Protein AF-A0A3C0HG00-F1 (afdb_monomer)

Sequence (64 aa):
MHSGPFGEFALILLVAALAGLLFARLRQPILIAYIVVGIALGPAGFGLVSAKDQIALLAQIGVA

pLDDT: mean 75.43, std 9.82, range [45.25, 87.75]

Mean predicted aligned error: 8.61 Å

Foldseek 3Di:
DDQPPVNLVVVLVVVLVVQLVVCVVVVHDSVVSCVVSCCCCPPVHPPSPPPPPVVVVVVVVVVD

Secondary structure (DSSP, 8-state):
----HHHHHHHHHHHHHHHHHHHHHTT--HHHHHHHHHHHHSTTTT-----HHHHHHHHHHHH-

Solvent-accessible surface area (backbone atoms only — not comparable to full-atom values): 3763 Å² total; per-residue (Å²): 135,86,71,52,77,65,53,57,50,52,51,52,51,50,52,50,52,52,50,45,52,51,32,53,73,68,70,45,63,66,69,57,38,54,50,53,50,49,43,45,44,24,75,85,45,72,41,75,60,74,63,63,67,66,49,51,56,53,50,55,63,72,74,103

Nearest PDB structures (foldseek):
  1rr7-assembly1_A  TM=5.321E-01  e=5.807E+00  Muvirus mu

Radius of gyration: 12.87 Å; Cα contacts (8 Å, |Δi|>4): 33; chains: 1; bounding box: 32×22×35 Å

Structure (mmCIF, N/CA/C/O backbone):
data_AF-A0A3C0HG00-F1
#
_entry.id   AF-A0A3C0HG00-F1
#
loop_
_atom_site.group_PDB
_atom_site.id
_atom_site.type_symbol
_atom_site.label_atom_id
_atom_site.label_alt_id
_atom_site.label_comp_id
_atom_site.label_asym_id
_atom_site.label_entity_id
_atom_site.l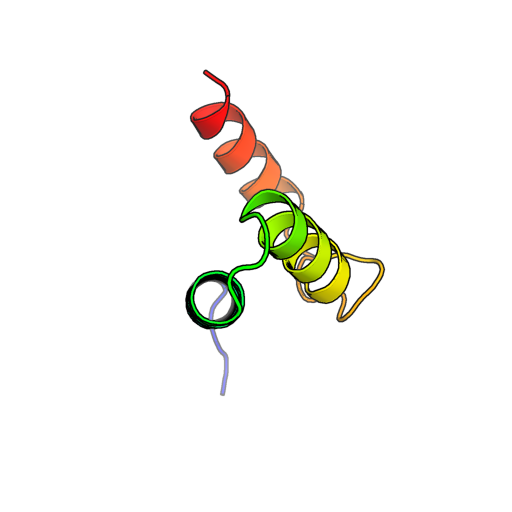abel_seq_id
_atom_site.pdbx_PDB_ins_code
_atom_site.Cartn_x
_atom_site.Cartn_y
_atom_site.Cartn_z
_atom_site.occupancy
_atom_site.B_iso_or_equiv
_atom_site.auth_seq_id
_atom_site.auth_comp_id
_atom_site.auth_asym_id
_atom_site.auth_atom_id
_atom_site.pdbx_PDB_model_num
ATOM 1 N N . MET A 1 1 ? 3.549 -4.791 -26.914 1.00 45.38 1 MET A N 1
ATOM 2 C CA . MET A 1 1 ? 3.358 -3.565 -26.111 1.00 45.38 1 MET A CA 1
ATOM 3 C C . MET A 1 1 ? 4.247 -3.712 -24.885 1.00 45.38 1 MET A C 1
ATOM 5 O O . MET A 1 1 ? 3.886 -4.447 -23.981 1.00 45.38 1 MET A O 1
ATOM 9 N N . HIS A 1 2 ? 5.467 -3.166 -24.925 1.00 45.25 2 HIS A N 1
ATOM 10 C CA . HIS A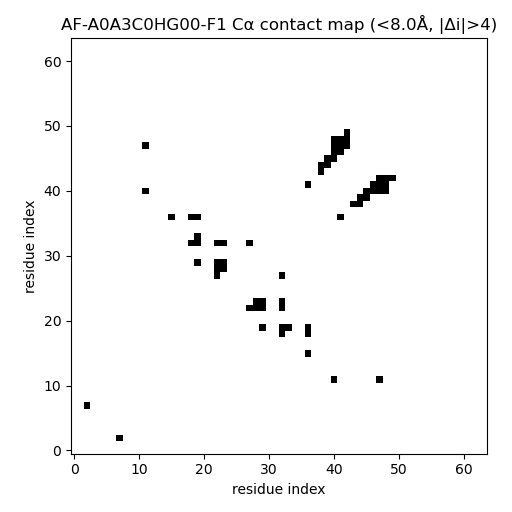 1 2 ? 6.435 -3.288 -23.829 1.00 45.25 2 HIS A CA 1
ATOM 11 C C . HIS A 1 2 ? 6.100 -2.242 -22.764 1.00 45.25 2 HIS A C 1
ATOM 13 O O . HIS A 1 2 ? 6.536 -1.096 -22.856 1.00 45.25 2 HIS A O 1
ATOM 19 N N . SER A 1 3 ? 5.266 -2.613 -21.796 1.00 55.06 3 SER A N 1
ATOM 20 C CA . SER A 1 3 ? 5.042 -1.807 -20.599 1.00 55.06 3 SER A CA 1
ATOM 21 C C . SER A 1 3 ? 6.363 -1.747 -19.833 1.00 55.06 3 SER A C 1
ATOM 23 O O . SER A 1 3 ? 6.811 -2.758 -19.305 1.00 55.06 3 SER A O 1
ATOM 25 N N . GLY A 1 4 ? 7.037 -0.596 -19.830 1.00 67.12 4 GLY A N 1
ATOM 26 C CA . GLY A 1 4 ? 8.227 -0.409 -19.000 1.00 67.12 4 GLY A CA 1
ATOM 27 C C . GLY A 1 4 ? 7.893 -0.593 -17.510 1.00 67.12 4 GLY A C 1
ATOM 28 O O . GLY A 1 4 ? 6.724 -0.468 -17.142 1.00 67.12 4 GLY A O 1
ATOM 29 N N . PRO A 1 5 ? 8.888 -0.833 -16.637 1.00 68.69 5 PRO A N 1
ATOM 30 C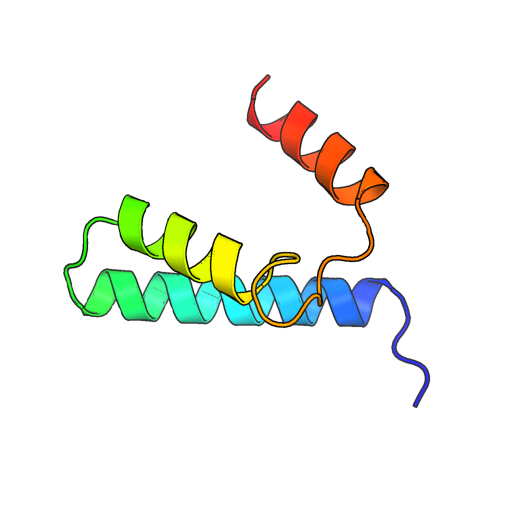 CA . PRO A 1 5 ? 8.684 -1.120 -15.208 1.00 68.69 5 PRO A CA 1
ATOM 31 C C . PRO A 1 5 ? 7.802 -0.094 -14.467 1.00 68.69 5 PRO A C 1
ATOM 33 O O . PRO A 1 5 ? 7.108 -0.431 -13.512 1.00 68.69 5 PRO A O 1
ATOM 36 N N . PHE A 1 6 ? 7.751 1.152 -14.944 1.00 75.56 6 PHE A N 1
ATOM 37 C CA . PHE A 1 6 ? 6.852 2.187 -14.425 1.00 75.56 6 PHE A CA 1
ATOM 38 C C . PHE A 1 6 ? 5.365 1.932 -14.708 1.00 75.56 6 PHE A C 1
ATOM 40 O O . PHE A 1 6 ? 4.521 2.297 -13.895 1.00 75.56 6 PHE A O 1
ATOM 47 N N . GLY A 1 7 ? 5.028 1.314 -15.842 1.00 81.38 7 GLY A N 1
ATOM 48 C CA . GLY A 1 7 ? 3.646 0.988 -16.201 1.00 81.38 7 GLY A CA 1
ATOM 49 C C . GLY A 1 7 ? 3.059 -0.096 -15.299 1.00 81.38 7 GLY A C 1
ATOM 50 O O . GLY A 1 7 ? 1.906 0.001 -14.888 1.00 81.38 7 GLY A O 1
ATOM 51 N N . GLU A 1 8 ? 3.873 -1.084 -14.934 1.00 72.56 8 GLU A N 1
ATOM 52 C CA . GLU A 1 8 ? 3.492 -2.128 -13.981 1.00 72.56 8 GLU A CA 1
ATOM 53 C C . GLU A 1 8 ? 3.290 -1.544 -12.575 1.00 72.56 8 GLU A C 1
ATOM 55 O O . GLU A 1 8 ? 2.257 -1.773 -11.947 1.00 72.56 8 GLU A O 1
ATOM 60 N N . PHE A 1 9 ? 4.199 -0.669 -12.132 1.00 76.25 9 PHE A N 1
ATOM 61 C CA . PHE A 1 9 ? 4.058 0.067 -10.872 1.00 76.25 9 PHE A CA 1
ATOM 62 C C . PHE A 1 9 ? 2.802 0.945 -10.820 1.00 76.25 9 PHE A C 1
ATOM 64 O O . PHE A 1 9 ? 2.076 0.932 -9.824 1.00 76.25 9 PHE A O 1
ATOM 71 N N . ALA A 1 10 ? 2.523 1.700 -11.885 1.00 83.56 10 ALA A N 1
ATOM 72 C CA . ALA A 1 10 ? 1.339 2.550 -11.963 1.00 83.56 10 ALA A CA 1
ATOM 73 C C . ALA A 1 10 ? 0.045 1.726 -11.890 1.00 83.56 10 ALA A C 1
ATOM 75 O O . ALA A 1 10 ? -0.899 2.124 -11.209 1.00 83.56 10 ALA A O 1
ATOM 76 N N . LEU A 1 11 ? 0.015 0.559 -12.541 1.00 81.50 11 LEU A N 1
ATOM 77 C CA . LEU A 1 11 ? -1.130 -0.348 -12.506 1.00 81.50 11 LEU A CA 1
ATOM 78 C C . LEU A 1 11 ? -1.341 -0.935 -11.103 1.00 81.50 11 LEU A C 1
ATOM 80 O O . LEU A 1 11 ? -2.471 -0.947 -10.618 1.00 81.50 11 LEU A O 1
ATOM 84 N N . ILE A 1 12 ? -0.267 -1.334 -10.416 1.00 78.31 12 ILE A N 1
ATOM 85 C CA . ILE A 1 12 ? -0.323 -1.808 -9.023 1.00 78.31 12 ILE A CA 1
ATOM 86 C C . ILE A 1 12 ? -0.861 -0.709 -8.093 1.00 78.31 12 ILE A C 1
ATOM 88 O O . ILE A 1 12 ? -1.768 -0.971 -7.302 1.00 78.31 12 ILE A O 1
ATOM 92 N N . LEU A 1 13 ? -0.362 0.528 -8.211 1.00 82.06 13 LEU A N 1
ATOM 93 C CA . LEU A 1 13 ? -0.833 1.666 -7.411 1.00 82.06 13 LEU A CA 1
ATOM 94 C C . LEU A 1 13 ? -2.306 1.992 -7.676 1.00 82.06 13 LEU A C 1
ATOM 96 O O . LEU A 1 13 ? -3.060 2.235 -6.734 1.00 82.06 13 LEU A O 1
ATOM 100 N N . LEU A 1 14 ? -2.731 1.961 -8.941 1.00 86.12 14 LEU A N 1
ATOM 101 C CA . LEU A 1 14 ? -4.119 2.204 -9.329 1.00 86.12 14 LEU A CA 1
ATOM 102 C C . LEU A 1 14 ? -5.057 1.153 -8.719 1.00 86.12 14 LEU A C 1
ATOM 104 O O . LEU A 1 14 ? -6.074 1.503 -8.118 1.00 86.12 14 LEU A O 1
ATOM 108 N N . VAL A 1 15 ? -4.703 -0.130 -8.833 1.00 82.69 15 VAL A N 1
ATOM 109 C CA . VAL A 1 15 ? -5.487 -1.239 -8.266 1.00 82.69 15 VAL A CA 1
ATOM 110 C C . VAL A 1 15 ? -5.542 -1.140 -6.742 1.00 82.69 15 VAL A C 1
ATOM 112 O O . VAL A 1 15 ? -6.621 -1.270 -6.164 1.00 82.69 15 VAL A O 1
ATOM 115 N N . ALA A 1 16 ? -4.416 -0.845 -6.088 1.00 81.12 16 ALA A N 1
ATOM 116 C CA . ALA A 1 16 ? -4.364 -0.664 -4.641 1.00 81.12 16 ALA A CA 1
ATOM 117 C C . ALA A 1 16 ? -5.241 0.511 -4.171 1.00 81.12 16 ALA A C 1
ATOM 119 O O . ALA A 1 16 ? -5.986 0.369 -3.200 1.00 81.12 16 ALA A O 1
ATOM 120 N N . ALA A 1 17 ? -5.212 1.646 -4.878 1.00 84.56 17 ALA A N 1
ATOM 121 C CA . ALA A 1 17 ? -6.035 2.812 -4.562 1.00 84.56 17 ALA A CA 1
ATOM 122 C C . ALA A 1 17 ? -7.537 2.521 -4.716 1.00 84.56 17 ALA A C 1
ATOM 124 O O . ALA A 1 17 ? -8.325 2.844 -3.824 1.00 84.56 17 ALA A O 1
ATOM 125 N N . LEU A 1 18 ? -7.939 1.867 -5.811 1.00 87.75 18 LEU A N 1
ATOM 126 C CA . LEU A 1 18 ? -9.335 1.487 -6.054 1.00 87.75 18 LEU A CA 1
ATOM 127 C C . LEU A 1 18 ? -9.840 0.478 -5.021 1.00 87.75 18 LEU A C 1
ATOM 129 O O . LEU A 1 18 ? -10.94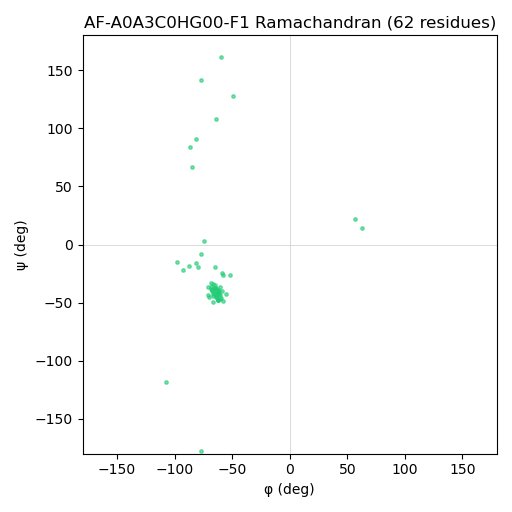7 0.632 -4.502 1.00 87.75 18 LEU A O 1
ATOM 133 N N . ALA A 1 19 ? -9.024 -0.522 -4.685 1.00 82.69 19 ALA A N 1
ATOM 134 C CA . ALA A 1 19 ? -9.355 -1.482 -3.645 1.00 82.69 19 ALA A CA 1
ATOM 135 C C . ALA A 1 19 ? -9.493 -0.788 -2.281 1.00 82.69 19 ALA A C 1
ATOM 137 O O . ALA A 1 19 ? -10.512 -0.957 -1.615 1.00 82.69 19 ALA A O 1
ATOM 138 N N . GLY A 1 20 ? -8.542 0.067 -1.895 1.00 81.19 20 GLY A N 1
ATOM 139 C CA . GLY A 1 20 ? -8.622 0.841 -0.652 1.00 81.19 20 GLY A CA 1
ATOM 140 C C . GLY A 1 20 ? -9.903 1.678 -0.554 1.00 81.19 20 GLY A C 1
ATOM 141 O O . GLY A 1 20 ? -10.572 1.673 0.481 1.00 81.19 20 GLY A O 1
ATOM 142 N N . LEU A 1 21 ? -10.304 2.325 -1.652 1.00 84.75 21 LEU A N 1
ATOM 143 C CA . LEU A 1 21 ? -11.529 3.127 -1.723 1.00 84.75 21 LEU A CA 1
ATOM 144 C C . LEU A 1 21 ? -12.793 2.258 -1.612 1.00 84.75 21 LEU A C 1
ATOM 146 O O . LEU A 1 21 ? -13.737 2.628 -0.908 1.00 84.75 21 LEU A O 1
ATOM 150 N N . LEU A 1 22 ? -12.800 1.078 -2.241 1.00 85.62 22 LEU A N 1
ATOM 151 C CA . LEU A 1 22 ? -13.892 0.108 -2.138 1.00 85.62 22 LEU A CA 1
ATOM 152 C C . LEU A 1 22 ? -14.068 -0.393 -0.697 1.00 85.62 22 LEU A C 1
ATOM 154 O O . LEU A 1 22 ? -15.180 -0.367 -0.171 1.00 85.62 22 LEU A O 1
ATOM 158 N N . PHE A 1 23 ? -12.981 -0.783 -0.029 1.00 82.31 23 PHE A N 1
ATOM 159 C CA . PHE A 1 23 ? -13.024 -1.245 1.361 1.00 82.31 23 PHE A CA 1
ATOM 160 C C . PHE A 1 23 ? -13.425 -0.133 2.342 1.00 82.31 23 PHE A C 1
ATOM 162 O O . PHE A 1 23 ? -14.203 -0.389 3.266 1.00 82.31 23 PHE A O 1
ATOM 169 N N . ALA A 1 24 ? -12.979 1.106 2.109 1.00 81.81 24 ALA A N 1
ATOM 170 C CA . ALA A 1 24 ? -13.417 2.268 2.883 1.00 81.81 24 ALA A CA 1
ATOM 171 C C . ALA A 1 24 ? -14.931 2.511 2.736 1.00 81.81 24 ALA A C 1
ATOM 173 O O . ALA A 1 24 ? -15.626 2.770 3.721 1.00 81.81 24 ALA A O 1
ATOM 174 N N . ARG A 1 25 ? -15.473 2.354 1.518 1.00 84.44 25 ARG A N 1
ATOM 175 C CA . ARG A 1 25 ? -16.920 2.424 1.236 1.00 84.44 25 ARG A CA 1
ATOM 176 C C . ARG A 1 25 ? -17.711 1.302 1.910 1.00 84.44 25 ARG A C 1
ATOM 178 O O . ARG A 1 25 ? -18.826 1.551 2.361 1.00 84.44 25 ARG A O 1
ATOM 185 N N . LEU A 1 26 ? -17.135 0.107 2.024 1.00 85.75 26 LEU A N 1
ATOM 186 C CA . LEU A 1 26 ? -17.740 -1.054 2.689 1.00 85.75 26 LEU A CA 1
ATOM 187 C C . LEU A 1 26 ? -17.736 -0.958 4.227 1.00 85.75 26 LEU A C 1
ATOM 189 O O . LEU A 1 26 ? -18.179 -1.895 4.889 1.00 85.75 26 LEU A O 1
ATOM 193 N N . ARG A 1 27 ? -17.259 0.157 4.807 1.00 84.94 27 ARG A N 1
ATOM 194 C CA . ARG A 1 27 ? -17.097 0.359 6.261 1.00 84.94 27 ARG A CA 1
ATOM 195 C C . ARG A 1 27 ? -16.221 -0.703 6.933 1.00 84.94 27 ARG A C 1
ATOM 197 O O . ARG A 1 27 ? -16.320 -0.903 8.143 1.00 84.94 27 ARG A O 1
ATOM 204 N N . GLN A 1 28 ? -15.360 -1.378 6.172 1.00 84.31 28 GLN A N 1
ATOM 205 C CA . GLN A 1 28 ? -14.397 -2.288 6.770 1.00 84.31 28 GLN A CA 1
ATOM 206 C C . GLN A 1 28 ? -13.250 -1.485 7.394 1.00 84.31 28 GLN A C 1
ATOM 208 O O . GLN A 1 28 ? -12.825 -0.479 6.818 1.00 84.31 28 GLN A O 1
ATOM 213 N N . PRO A 1 29 ? -12.731 -1.911 8.561 1.00 81.81 29 PRO A N 1
ATOM 214 C CA . PRO A 1 29 ? -11.508 -1.358 9.122 1.00 81.81 29 PRO A CA 1
ATOM 215 C C . PRO A 1 29 ? -10.416 -1.326 8.053 1.00 81.81 29 PRO A C 1
ATOM 217 O O . PRO A 1 29 ? -10.133 -2.345 7.423 1.00 81.81 29 PRO A O 1
ATOM 220 N N . ILE A 1 30 ? -9.793 -0.163 7.858 1.00 77.38 30 ILE A N 1
ATOM 221 C CA . ILE A 1 30 ? -8.837 0.057 6.762 1.00 77.38 30 ILE A CA 1
ATOM 222 C C . ILE A 1 30 ? -7.654 -0.924 6.805 1.00 77.38 30 ILE A C 1
ATOM 224 O O . ILE A 1 30 ? -7.091 -1.288 5.779 1.00 77.38 30 ILE A O 1
ATOM 228 N N . LEU A 1 31 ? -7.345 -1.429 8.000 1.00 84.06 31 LEU A N 1
ATOM 229 C CA . LEU A 1 31 ? -6.345 -2.461 8.258 1.00 84.06 31 LEU A CA 1
ATOM 230 C C . LEU A 1 31 ? -6.646 -3.774 7.505 1.00 84.06 31 LEU A C 1
ATOM 232 O O . LEU A 1 31 ? -5.742 -4.374 6.931 1.00 84.06 31 LEU A O 1
ATOM 236 N N . ILE A 1 32 ? -7.917 -4.186 7.431 1.00 85.06 32 ILE A N 1
ATOM 237 C CA . ILE A 1 32 ? -8.342 -5.390 6.694 1.00 85.06 32 ILE A CA 1
ATOM 238 C C . ILE A 1 32 ? -8.151 -5.185 5.189 1.00 85.06 32 ILE A C 1
ATOM 240 O O . ILE A 1 32 ? -7.680 -6.089 4.502 1.00 85.06 32 ILE A O 1
ATOM 244 N N . ALA A 1 33 ? -8.440 -3.979 4.691 1.00 79.19 33 ALA A N 1
ATOM 245 C CA . ALA A 1 33 ? -8.222 -3.625 3.292 1.00 79.19 33 ALA A CA 1
ATOM 246 C C . ALA A 1 33 ? -6.751 -3.796 2.893 1.00 79.19 33 ALA A C 1
ATOM 248 O O . ALA A 1 33 ? -6.453 -4.450 1.897 1.00 79.19 33 ALA A O 1
ATOM 249 N N . TYR A 1 34 ? -5.830 -3.265 3.705 1.00 75.69 34 TYR A N 1
ATOM 250 C CA . TYR A 1 34 ? -4.391 -3.384 3.461 1.00 75.6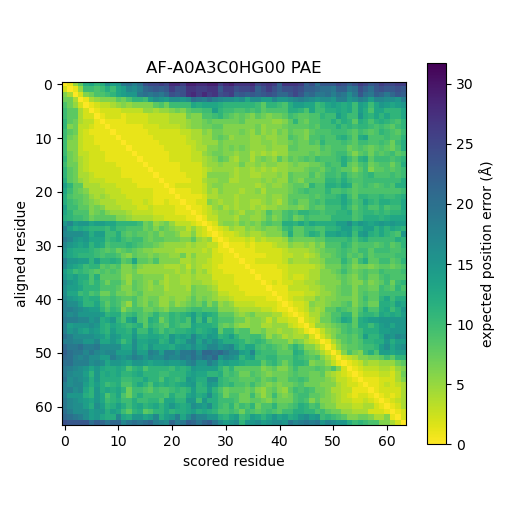9 34 TYR A CA 1
ATOM 251 C C . TYR A 1 34 ? -3.909 -4.838 3.461 1.00 75.69 34 TYR A C 1
ATOM 253 O O . TYR A 1 34 ? -3.104 -5.208 2.607 1.00 75.69 34 TYR A O 1
ATOM 261 N N . ILE A 1 35 ? -4.425 -5.678 4.364 1.00 84.12 35 ILE A N 1
ATOM 262 C CA . ILE A 1 35 ? -4.068 -7.103 4.425 1.00 84.12 35 ILE A CA 1
ATOM 263 C C . ILE A 1 35 ? -4.565 -7.842 3.180 1.00 84.12 35 ILE A C 1
ATOM 265 O O . ILE A 1 35 ? -3.790 -8.546 2.536 1.00 84.12 35 ILE A O 1
ATOM 269 N N . VAL A 1 36 ? -5.834 -7.666 2.803 1.00 84.38 36 VAL A N 1
ATOM 270 C CA . VAL A 1 36 ? -6.416 -8.359 1.641 1.00 84.38 36 VAL A CA 1
ATOM 271 C C . VAL A 1 36 ? -5.727 -7.932 0.349 1.00 84.38 36 VAL A C 1
ATOM 273 O O . VAL A 1 36 ? -5.369 -8.784 -0.461 1.00 84.38 36 VAL A O 1
ATOM 276 N N . VAL A 1 37 ? -5.485 -6.631 0.172 1.00 79.69 37 VAL A N 1
ATOM 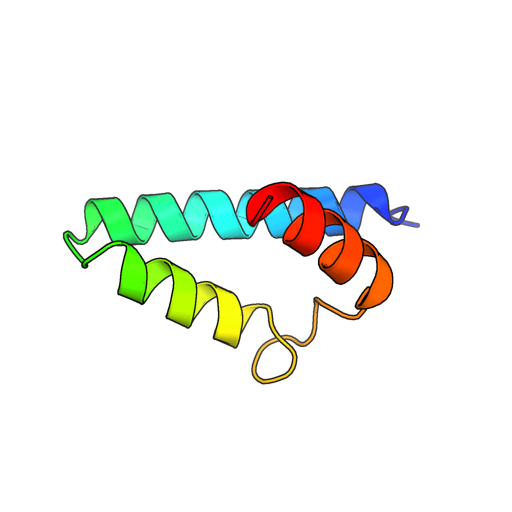277 C CA . VAL A 1 37 ? -4.768 -6.098 -0.994 1.00 79.69 37 VAL A CA 1
ATOM 278 C C . VAL A 1 37 ? -3.327 -6.609 -1.030 1.00 79.69 37 VAL A C 1
ATOM 280 O O . VAL A 1 37 ? -2.865 -7.038 -2.085 1.00 79.69 37 VAL A O 1
ATOM 283 N N . GLY A 1 38 ? -2.633 -6.636 0.112 1.00 78.62 38 GLY A N 1
ATOM 284 C CA . GLY A 1 38 ? -1.271 -7.161 0.220 1.00 78.62 38 GLY A CA 1
ATOM 285 C C . GLY A 1 38 ? -1.169 -8.657 -0.090 1.00 78.62 38 GLY A C 1
ATOM 286 O O . GLY A 1 38 ? -0.231 -9.074 -0.762 1.00 78.62 38 GLY A O 1
ATOM 287 N N . ILE A 1 39 ? -2.146 -9.465 0.330 1.00 82.62 39 ILE A N 1
ATOM 288 C CA . ILE A 1 39 ? -2.204 -10.898 -0.003 1.00 82.62 39 ILE A CA 1
ATOM 289 C C . ILE A 1 39 ? -2.535 -11.092 -1.485 1.00 82.62 39 ILE A C 1
ATOM 291 O O . ILE A 1 39 ? -1.876 -11.884 -2.154 1.00 82.62 39 ILE A O 1
ATOM 295 N N . ALA A 1 40 ? -3.517 -10.354 -2.010 1.00 81.19 40 ALA A N 1
ATOM 296 C CA . ALA A 1 40 ? -3.958 -10.471 -3.397 1.00 81.19 40 ALA A CA 1
ATOM 297 C C . ALA A 1 40 ? -2.873 -10.043 -4.397 1.00 81.19 40 ALA A C 1
ATOM 299 O O . ALA A 1 40 ? -2.681 -10.708 -5.411 1.00 81.19 40 ALA A O 1
ATOM 300 N N . LEU A 1 41 ? -2.154 -8.954 -4.123 1.00 76.12 41 LEU A N 1
ATOM 301 C CA . LEU A 1 41 ? -1.082 -8.451 -4.991 1.00 76.12 41 LEU A CA 1
ATOM 302 C C . LEU A 1 41 ? 0.284 -9.082 -4.677 1.00 76.12 41 LEU A C 1
ATOM 304 O O . LEU A 1 41 ? 1.190 -9.042 -5.508 1.00 76.12 41 LEU A O 1
ATOM 308 N N . GLY A 1 42 ? 0.432 -9.665 -3.488 1.00 73.12 42 GLY A N 1
ATOM 309 C CA . GLY A 1 42 ? 1.646 -10.324 -3.031 1.00 73.12 42 GLY A CA 1
ATOM 310 C C . GLY A 1 42 ? 1.866 -11.717 -3.634 1.00 73.12 42 GLY A C 1
ATOM 311 O O . GLY A 1 42 ? 1.068 -12.208 -4.436 1.00 73.12 42 GLY A O 1
ATOM 312 N N . PRO A 1 43 ? 2.950 -12.397 -3.222 1.00 66.88 43 PRO A N 1
ATOM 313 C CA . PRO A 1 43 ? 3.363 -13.686 -3.782 1.00 66.88 43 PRO A CA 1
ATOM 314 C C . PRO A 1 43 ? 2.367 -14.827 -3.530 1.00 66.88 43 PRO A C 1
ATOM 316 O O . PRO A 1 43 ? 2.413 -15.830 -4.230 1.00 66.88 43 PRO A O 1
ATOM 319 N N . ALA A 1 44 ? 1.475 -14.681 -2.543 1.00 70.44 44 ALA A N 1
ATOM 320 C CA . ALA A 1 44 ? 0.410 -15.642 -2.260 1.00 70.44 44 ALA A CA 1
ATOM 321 C C . ALA A 1 44 ? -0.829 -15.476 -3.166 1.00 70.44 44 ALA A C 1
ATOM 323 O O . ALA A 1 44 ? -1.667 -16.373 -3.209 1.00 70.44 44 ALA A O 1
ATOM 324 N N . GLY A 1 45 ? -0.965 -14.336 -3.852 1.00 75.88 45 GLY A N 1
ATOM 325 C CA . GLY A 1 45 ? -2.073 -14.026 -4.753 1.00 75.88 45 GLY A CA 1
ATOM 326 C C . GLY A 1 45 ? -1.641 -14.065 -6.217 1.00 75.88 45 GLY A C 1
ATOM 327 O O . GLY A 1 45 ? -1.222 -15.098 -6.729 1.00 75.88 45 GLY A O 1
ATOM 328 N N . PHE A 1 46 ? -1.745 -12.930 -6.905 1.00 72.69 46 PHE A N 1
ATOM 329 C CA . PHE A 1 46 ? -1.421 -12.800 -8.327 1.00 72.69 46 PHE A CA 1
ATOM 330 C C . PHE A 1 46 ? 0.085 -12.730 -8.622 1.00 72.69 46 PHE A C 1
ATOM 332 O O . PHE A 1 46 ? 0.464 -12.734 -9.790 1.00 72.69 46 PHE A O 1
ATOM 339 N N . GLY A 1 47 ? 0.949 -12.629 -7.602 1.00 69.38 47 GLY A N 1
ATOM 340 C CA . GLY A 1 47 ? 2.406 -12.626 -7.786 1.00 69.38 47 GLY A CA 1
ATOM 341 C C . GLY A 1 47 ? 2.949 -11.449 -8.609 1.00 69.38 47 GLY A C 1
ATOM 342 O O . GLY A 1 47 ? 4.104 -11.485 -9.020 1.00 69.38 47 GLY A O 1
ATOM 343 N N . LEU A 1 48 ? 2.139 -10.403 -8.823 1.00 64.88 48 LEU A N 1
ATOM 344 C CA . LEU A 1 48 ? 2.491 -9.175 -9.559 1.00 64.88 48 LEU A CA 1
ATOM 345 C C . LEU A 1 48 ? 3.691 -8.450 -8.936 1.00 64.88 48 LEU A C 1
ATOM 347 O O . LEU A 1 48 ? 4.413 -7.704 -9.590 1.00 64.88 48 LEU A O 1
ATOM 351 N N . VAL A 1 49 ? 3.919 -8.677 -7.648 1.00 63.03 49 VAL A N 1
ATOM 352 C CA . VAL A 1 49 ? 5.048 -8.127 -6.914 1.00 63.03 49 VAL A CA 1
ATOM 353 C C . VAL A 1 49 ? 6.269 -9.045 -7.060 1.00 63.03 49 VAL A C 1
ATOM 355 O O . VAL A 1 49 ? 6.556 -9.876 -6.198 1.00 63.03 49 VAL A O 1
ATOM 358 N N . SER A 1 50 ? 7.015 -8.880 -8.156 1.00 58.41 50 SER A N 1
ATOM 359 C CA . SER A 1 50 ? 8.322 -9.538 -8.355 1.00 58.41 50 SER A CA 1
ATOM 360 C C . SER A 1 50 ? 9.516 -8.628 -8.018 1.00 58.41 50 SER A C 1
ATOM 362 O O . SER A 1 50 ? 10.634 -9.105 -7.823 1.00 58.41 50 SER A O 1
ATOM 364 N N . ALA A 1 51 ? 9.280 -7.319 -7.896 1.00 61.25 51 ALA A N 1
ATOM 365 C CA . ALA A 1 51 ? 10.270 -6.283 -7.604 1.00 61.25 51 ALA A CA 1
ATOM 366 C C . ALA A 1 51 ? 10.517 -6.133 -6.088 1.00 61.25 51 ALA A C 1
ATOM 368 O O . ALA A 1 51 ? 10.144 -5.132 -5.471 1.00 61.25 51 ALA A O 1
ATOM 369 N N . LYS A 1 52 ? 11.106 -7.158 -5.461 1.00 63.47 52 LYS A N 1
ATOM 370 C CA . LYS A 1 52 ? 11.359 -7.173 -4.006 1.00 63.47 52 LYS A CA 1
ATOM 371 C C . LYS A 1 52 ? 12.269 -6.022 -3.554 1.00 63.47 52 LYS A C 1
ATOM 373 O O . LYS A 1 52 ? 12.017 -5.434 -2.506 1.00 63.47 52 LYS A O 1
ATOM 378 N N . ASP A 1 53 ? 13.259 -5.661 -4.369 1.00 64.62 53 ASP A N 1
ATOM 379 C CA . ASP A 1 53 ? 14.255 -4.641 -4.020 1.00 64.62 53 ASP A CA 1
ATOM 380 C C . ASP A 1 53 ? 13.674 -3.216 -4.009 1.00 64.62 53 ASP A C 1
ATOM 382 O O . ASP A 1 53 ? 13.906 -2.464 -3.062 1.00 64.62 53 ASP A O 1
ATOM 386 N N . GLN A 1 54 ? 12.855 -2.837 -5.002 1.00 66.62 54 GLN A N 1
ATOM 387 C CA . GLN A 1 54 ? 12.212 -1.512 -5.012 1.00 66.62 54 GLN A CA 1
ATOM 388 C C . GLN A 1 54 ? 11.226 -1.331 -3.851 1.00 66.62 54 GLN A C 1
ATOM 390 O O . GLN A 1 54 ? 11.130 -0.242 -3.282 1.00 66.62 54 GLN A O 1
ATOM 395 N N . ILE A 1 55 ? 10.496 -2.386 -3.484 1.00 70.00 55 ILE A N 1
ATOM 396 C CA . ILE A 1 55 ? 9.530 -2.330 -2.379 1.00 70.00 55 ILE A CA 1
ATOM 397 C C . ILE A 1 55 ? 10.245 -2.230 -1.034 1.00 70.00 55 ILE A C 1
ATOM 399 O O . ILE A 1 55 ? 9.781 -1.492 -0.169 1.00 70.00 55 ILE A O 1
ATOM 403 N N . ALA A 1 56 ? 11.387 -2.903 -0.865 1.00 73.81 56 ALA A N 1
ATOM 404 C CA . ALA A 1 56 ? 12.192 -2.797 0.348 1.00 73.81 56 ALA A CA 1
ATOM 405 C C . ALA A 1 56 ? 12.676 -1.357 0.594 1.00 73.81 56 ALA A C 1
ATOM 407 O O . ALA A 1 56 ? 12.554 -0.857 1.712 1.00 73.81 56 ALA A O 1
ATOM 408 N N . LEU A 1 57 ? 13.140 -0.664 -0.453 1.00 78.88 57 LEU A N 1
ATOM 409 C CA . LEU A 1 57 ? 13.557 0.741 -0.356 1.00 78.88 57 LEU A CA 1
ATOM 410 C C . LEU A 1 57 ? 12.390 1.666 0.023 1.00 78.88 57 LEU A C 1
ATOM 412 O O . LEU A 1 57 ? 12.520 2.494 0.921 1.00 78.88 57 LEU A O 1
ATOM 416 N N . LEU A 1 58 ? 11.230 1.503 -0.620 1.00 74.75 58 LEU A N 1
ATOM 417 C CA . LEU A 1 58 ? 10.021 2.279 -0.312 1.00 74.75 58 LEU A CA 1
ATOM 418 C C . LEU A 1 58 ? 9.497 2.017 1.108 1.00 74.75 58 LEU A C 1
ATOM 420 O O . LEU A 1 58 ? 9.092 2.953 1.795 1.00 74.75 58 LEU A O 1
ATOM 424 N N . ALA A 1 59 ? 9.530 0.765 1.567 1.00 78.31 59 ALA A N 1
ATOM 425 C CA . ALA A 1 59 ? 9.127 0.399 2.923 1.00 78.31 59 ALA A CA 1
ATOM 426 C C . ALA A 1 59 ? 10.040 1.035 3.981 1.00 78.31 59 ALA A C 1
ATOM 428 O O . ALA A 1 59 ? 9.555 1.488 5.016 1.00 78.31 59 ALA A O 1
ATOM 429 N N . GLN A 1 60 ? 11.345 1.120 3.704 1.00 80.19 60 GLN A N 1
ATOM 430 C CA . GLN A 1 60 ? 12.317 1.741 4.603 1.00 80.19 60 GLN A CA 1
ATOM 431 C C . GLN A 1 60 ? 12.090 3.25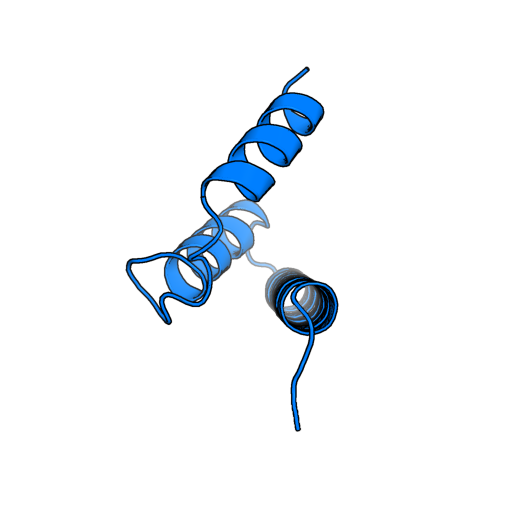4 4.750 1.00 80.19 60 GLN A C 1
ATOM 433 O O . GLN A 1 60 ? 12.255 3.784 5.843 1.00 80.19 60 GLN A O 1
ATOM 438 N N . ILE A 1 61 ? 11.644 3.930 3.685 1.00 81.75 61 ILE A N 1
ATOM 439 C CA . ILE A 1 61 ? 11.248 5.349 3.723 1.00 81.75 61 ILE A CA 1
ATOM 440 C C . ILE A 1 61 ? 9.967 5.551 4.548 1.00 81.75 61 ILE A C 1
ATOM 442 O O . ILE A 1 61 ? 9.841 6.558 5.230 1.00 81.75 61 ILE A O 1
ATOM 446 N N . GLY A 1 62 ? 9.012 4.618 4.487 1.00 72.56 62 GLY A N 1
ATOM 447 C CA . GLY A 1 62 ? 7.717 4.757 5.166 1.00 72.56 62 GLY A CA 1
ATOM 448 C C . GLY A 1 62 ? 7.713 4.441 6.668 1.00 72.56 62 GLY A C 1
ATOM 449 O O . GLY A 1 62 ? 6.772 4.829 7.354 1.00 72.56 62 GLY A O 1
ATOM 450 N N . VAL A 1 63 ? 8.717 3.714 7.170 1.00 73.12 63 VAL A N 1
ATOM 451 C CA . VAL A 1 63 ? 8.868 3.37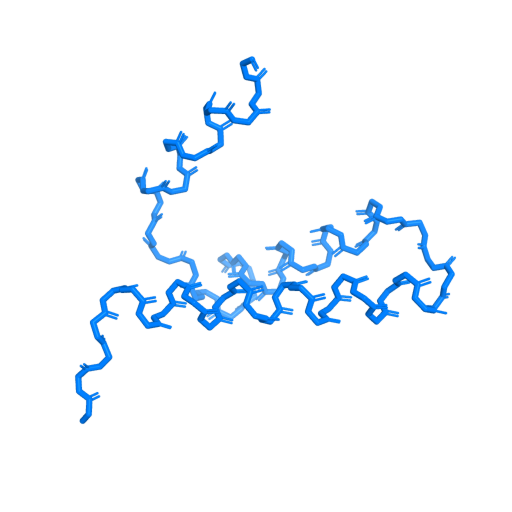0 8.601 1.00 73.12 63 VAL A CA 1
ATOM 452 C C . VAL A 1 63 ? 9.736 4.386 9.361 1.00 73.12 63 VAL A C 1
ATOM 454 O O . VAL A 1 63 ? 9.640 4.447 10.587 1.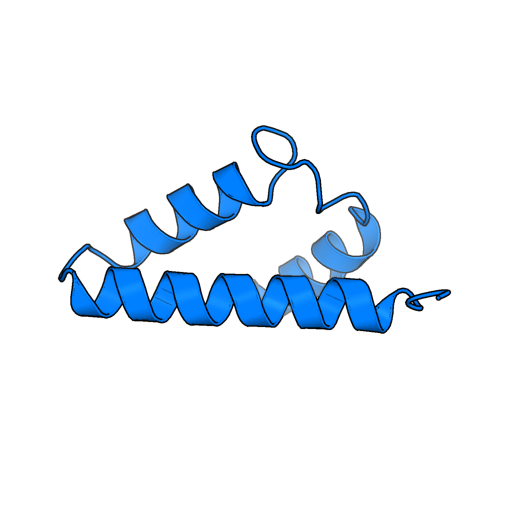00 73.12 63 VAL A O 1
ATOM 457 N N . ALA A 1 64 ? 10.585 5.138 8.652 1.00 50.69 64 ALA A N 1
ATOM 458 C CA . ALA A 1 64 ? 11.523 6.108 9.222 1.00 50.69 64 ALA A CA 1
ATOM 459 C C . ALA A 1 64 ? 10.858 7.415 9.682 1.00 50.69 64 ALA A C 1
ATOM 461 O O . ALA A 1 64 ? 9.847 7.829 9.070 1.00 50.69 64 ALA A O 1
#